Protein AF-A0A5C4NCU5-F1 (afdb_monomer_lite)

Foldseek 3Di:
DDPDDDDPPVPVVVVVVVVVVVVVLLVVLCVDPVLVVLVVVLVVLLQVQLVVCCVQVVDDSVVSSVCLCCLLVVVCPVPDDRPDPVNVVVSVVSNVPSVVSVCVSVVSSVVSVVCVVPVPDPPPPPDPPPPDPDPPPDPPDPDPPPPDDDPDDDDDDDDDDDDDDDDD

Secondary structure (DSSP, 8-state):
-------S-SHHHHHHHHHHHHHHHHHHHTTSHHHHHHHHHHHHHHHHHHHHHHHHS---HHHHHHHHHHHHTT---SSS---SHHHHHHHHHHHHHHHHHHHHHHHHHHHHHHHHHT-----------PPPPP---PPPPPP------PPPPPPPPP----------

Radius of gyration: 47.66 Å; chains: 1; bounding box: 93×80×136 Å

Sequence (168 aa):
MTGIRRGRRTRTLALWRSVLDLVHGLGSAVRDPAIRVLLSLTMTVVLLATAFYHLVEGWRLLDAAYFSVVTMATVGFGDLVPRTDLGKVFTVFLILFGIGLFVASASTFAEHVVRRATGPGRPRTRSLRPPAPTPRHRPPRPARSRAGDRPGPARPDMGVAGASTLAA

Structure (mmCIF, N/CA/C/O backbone):
data_AF-A0A5C4NCU5-F1
#
_entry.id   AF-A0A5C4NCU5-F1
#
loop_
_atom_site.group_PDB
_atom_site.id
_atom_site.type_symbol
_atom_site.label_atom_id
_atom_site.label_alt_id
_atom_site.label_comp_id
_atom_site.label_asym_id
_atom_site.label_entity_id
_atom_site.label_seq_id
_atom_site.pdbx_PDB_ins_code
_atom_site.Cartn_x
_atom_site.Cartn_y
_atom_site.Cartn_z
_atom_site.occupancy
_atom_site.B_iso_or_equiv
_atom_site.auth_seq_id
_atom_site.auth_comp_id
_atom_site.auth_asym_id
_atom_site.auth_atom_id
_atom_site.pdbx_PDB_model_num
ATOM 1 N N . MET A 1 1 ? -2.200 43.192 -49.193 1.00 39.38 1 MET A N 1
ATOM 2 C CA . MET A 1 1 ? -3.102 42.064 -48.874 1.00 39.38 1 MET A CA 1
ATOM 3 C C . MET A 1 1 ? -2.362 41.047 -48.002 1.00 39.38 1 MET A C 1
ATOM 5 O O . MET A 1 1 ? -1.505 40.326 -48.487 1.00 39.38 1 MET A O 1
ATOM 9 N N . THR A 1 2 ? -2.621 41.121 -46.690 1.00 45.50 2 THR A N 1
ATOM 10 C CA . THR A 1 2 ? -2.718 40.013 -45.711 1.00 45.50 2 THR A CA 1
ATOM 11 C C . THR A 1 2 ? -1.693 38.859 -45.723 1.00 45.50 2 THR A C 1
ATOM 13 O O . THR A 1 2 ? -1.980 37.748 -46.158 1.00 45.50 2 THR A O 1
ATOM 16 N N . GLY A 1 3 ? -0.549 39.061 -45.055 1.00 49.72 3 GLY A N 1
ATOM 17 C CA . GLY A 1 3 ? 0.281 37.972 -44.516 1.00 49.72 3 GLY A CA 1
ATOM 18 C C . GLY A 1 3 ? -0.264 37.485 -43.168 1.00 49.72 3 GLY A C 1
ATOM 19 O O . GLY A 1 3 ? 0.096 38.003 -42.112 1.00 49.72 3 GLY A O 1
ATOM 20 N N . ILE A 1 4 ? -1.183 36.521 -43.204 1.00 57.84 4 ILE A N 1
ATOM 21 C CA . ILE A 1 4 ? -1.838 35.957 -42.017 1.00 57.84 4 ILE A CA 1
ATOM 22 C C . ILE A 1 4 ? -0.865 35.040 -41.257 1.00 57.84 4 ILE A C 1
ATOM 24 O O . ILE A 1 4 ? -0.237 34.138 -41.810 1.00 57.84 4 ILE A O 1
ATOM 28 N N . ARG A 1 5 ? -0.766 35.303 -39.952 1.00 55.84 5 ARG A N 1
ATOM 29 C CA . ARG A 1 5 ? 0.058 34.647 -38.927 1.00 55.84 5 ARG A CA 1
ATOM 30 C C . ARG A 1 5 ? 0.033 33.110 -39.018 1.00 55.84 5 ARG A C 1
ATOM 32 O O . ARG A 1 5 ? -0.975 32.481 -38.698 1.00 55.84 5 ARG A O 1
ATOM 39 N N . ARG A 1 6 ? 1.174 32.485 -39.339 1.00 61.00 6 ARG A N 1
ATOM 40 C CA . ARG A 1 6 ? 1.370 31.032 -39.183 1.00 61.00 6 ARG A CA 1
ATOM 41 C C . ARG A 1 6 ? 1.502 30.657 -37.701 1.00 61.00 6 ARG A C 1
ATOM 43 O O . ARG A 1 6 ? 2.481 30.988 -37.045 1.00 61.00 6 ARG A O 1
ATOM 50 N N . GLY A 1 7 ? 0.527 29.887 -37.217 1.00 58.72 7 GLY A N 1
ATOM 51 C CA . GLY A 1 7 ? 0.812 28.673 -36.447 1.00 58.72 7 GLY A CA 1
ATOM 52 C C . GLY A 1 7 ? 1.118 28.812 -34.954 1.00 58.72 7 GLY A C 1
ATOM 53 O O . GLY A 1 7 ? 2.136 28.313 -34.496 1.00 58.72 7 GLY A O 1
ATOM 54 N N . ARG A 1 8 ? 0.194 29.370 -34.159 1.00 60.47 8 ARG A N 1
ATOM 55 C CA . ARG A 1 8 ? 0.210 29.245 -32.682 1.00 60.47 8 ARG A CA 1
ATOM 56 C C . ARG A 1 8 ? -0.593 28.022 -32.163 1.00 60.47 8 ARG A C 1
ATOM 58 O O . ARG A 1 8 ? -0.848 27.925 -30.970 1.00 60.47 8 ARG A O 1
ATOM 65 N N . ARG A 1 9 ? -1.006 27.091 -33.043 1.00 57.78 9 ARG A N 1
ATOM 66 C CA . ARG A 1 9 ? -1.966 25.991 -32.758 1.00 57.78 9 ARG A CA 1
ATOM 67 C C . ARG A 1 9 ? -1.365 24.606 -32.441 1.00 57.78 9 ARG A C 1
ATOM 69 O O . ARG A 1 9 ? -2.121 23.683 -32.175 1.00 57.78 9 ARG A O 1
ATOM 76 N N . THR A 1 10 ? -0.045 24.425 -32.440 1.00 60.53 10 THR A N 1
ATOM 77 C CA . THR A 1 10 ? 0.579 23.093 -32.256 1.00 60.53 10 THR A CA 1
ATOM 78 C C . THR A 1 10 ? 0.979 22.761 -30.815 1.00 60.53 10 THR A C 1
ATOM 80 O O . THR A 1 10 ? 1.280 21.608 -30.519 1.00 60.53 10 THR A O 1
ATOM 83 N N . ARG A 1 11 ? 0.968 23.735 -29.894 1.00 60.69 11 ARG A N 1
ATOM 84 C CA . ARG A 1 11 ? 1.463 23.535 -28.518 1.00 60.69 11 ARG A CA 1
ATOM 85 C C . ARG A 1 11 ? 0.523 22.708 -27.640 1.00 60.69 11 ARG A C 1
ATOM 87 O O . ARG A 1 11 ? 0.996 21.862 -26.894 1.00 60.69 11 ARG A O 1
ATOM 94 N N . THR A 1 12 ? -0.7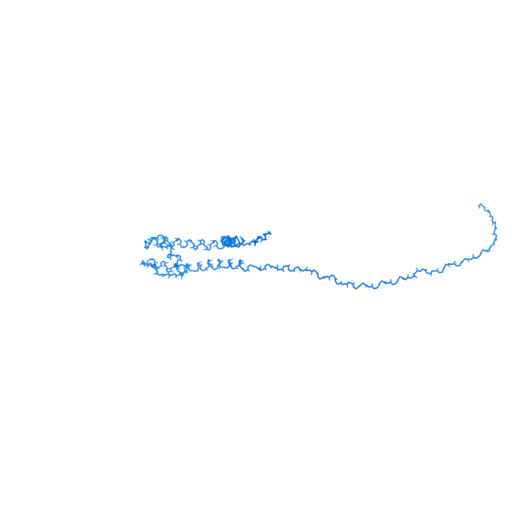88 22.895 -27.752 1.00 65.56 12 THR A N 1
ATOM 95 C CA . THR A 1 12 ? -1.774 22.151 -26.949 1.00 65.56 12 THR A CA 1
ATOM 96 C C . THR A 1 12 ? -1.851 20.676 -27.339 1.00 65.56 12 THR A C 1
ATOM 98 O O . THR A 1 12 ? -1.908 19.822 -26.463 1.00 65.56 12 THR A O 1
ATOM 101 N N . LEU A 1 13 ? -1.760 20.359 -28.634 1.00 66.19 13 LEU A N 1
ATOM 102 C CA . LEU A 1 13 ? -1.740 18.972 -29.116 1.00 66.19 13 LEU A CA 1
ATOM 103 C C . LEU A 1 13 ? -0.424 18.253 -28.787 1.00 66.19 13 LEU A C 1
ATOM 105 O O . LEU A 1 13 ? -0.437 17.057 -28.515 1.00 66.19 13 LEU A O 1
ATOM 109 N N . ALA A 1 14 ? 0.701 18.976 -28.761 1.00 69.88 14 ALA A N 1
ATOM 110 C CA . ALA A 1 14 ? 1.987 18.424 -28.338 1.00 69.88 14 ALA A CA 1
ATOM 111 C C . ALA A 1 14 ? 2.015 18.111 -26.834 1.00 69.88 14 ALA A C 1
ATOM 113 O O . ALA A 1 14 ? 2.472 17.042 -26.447 1.00 69.88 14 ALA A O 1
ATOM 114 N N . LEU A 1 15 ? 1.482 19.007 -25.996 1.00 73.88 15 LEU A N 1
ATOM 115 C CA . LEU A 1 15 ? 1.368 18.781 -24.552 1.00 73.88 15 LEU A CA 1
ATOM 116 C C . LEU A 1 15 ? 0.440 17.607 -24.236 1.00 73.88 15 LEU A C 1
ATOM 118 O O . LEU A 1 15 ? 0.791 16.746 -23.436 1.00 73.88 15 LEU A O 1
ATOM 122 N N . TRP A 1 16 ? -0.713 17.538 -24.902 1.00 76.69 16 TRP A N 1
ATOM 123 C CA . TRP A 1 16 ? -1.659 16.443 -24.705 1.00 76.69 16 TRP A CA 1
ATOM 124 C C . TRP A 1 16 ? -1.050 15.109 -25.175 1.00 76.69 16 TRP A C 1
ATOM 126 O O . TRP A 1 16 ? -1.059 14.119 -24.453 1.00 76.69 16 TRP A O 1
ATOM 136 N N . ARG A 1 17 ? -0.365 15.075 -26.319 1.00 79.69 17 ARG A N 1
ATOM 137 C CA . ARG A 1 17 ? 0.332 13.856 -26.744 1.00 79.69 17 ARG A CA 1
ATOM 138 C C . ARG A 1 17 ? 1.437 13.423 -25.769 1.00 79.69 17 ARG A C 1
ATOM 140 O O . ARG A 1 17 ? 1.511 12.243 -25.464 1.00 79.69 17 ARG A O 1
ATOM 147 N N . SER A 1 18 ? 2.215 14.349 -25.206 1.00 73.38 18 SER A N 1
ATOM 148 C CA . SER A 1 18 ? 3.205 14.017 -24.170 1.00 73.38 18 SER A CA 1
ATOM 149 C C . SER A 1 18 ? 2.568 13.439 -22.908 1.00 73.38 18 SER A C 1
ATOM 151 O O . SER A 1 18 ? 3.118 12.519 -22.316 1.00 73.38 18 SER A O 1
ATOM 153 N N . VAL A 1 19 ? 1.403 13.950 -22.501 1.00 75.81 19 VAL A N 1
ATOM 154 C CA . VAL A 1 19 ? 0.653 13.409 -21.359 1.00 75.81 19 VAL A CA 1
ATOM 155 C C . VAL A 1 19 ? 0.122 12.004 -21.674 1.00 75.81 19 VAL A C 1
ATOM 157 O O . VAL A 1 19 ? 0.265 11.115 -20.840 1.00 75.81 19 VAL A O 1
ATOM 160 N N . LEU A 1 20 ? -0.405 11.760 -22.881 1.00 76.50 20 LEU A N 1
ATOM 161 C CA . LEU A 1 20 ? -0.795 10.412 -23.326 1.00 76.50 20 LEU A CA 1
ATOM 162 C C . LEU A 1 20 ? 0.394 9.455 -23.360 1.00 76.50 20 LEU A C 1
ATOM 164 O O . LEU A 1 20 ? 0.281 8.326 -22.896 1.00 76.50 20 LEU A O 1
ATOM 168 N N . ASP A 1 21 ? 1.530 9.900 -23.887 1.00 70.88 21 ASP A N 1
ATOM 169 C CA . ASP A 1 21 ? 2.746 9.096 -23.986 1.00 70.88 21 ASP A CA 1
ATOM 170 C C . ASP A 1 21 ? 3.312 8.782 -22.587 1.00 70.88 21 ASP A C 1
ATOM 172 O O . ASP A 1 21 ? 3.808 7.680 -22.352 1.00 70.88 21 ASP A O 1
ATOM 176 N N . LEU A 1 22 ? 3.158 9.698 -21.622 1.00 69.88 22 LEU A N 1
ATOM 177 C CA . LEU A 1 22 ? 3.523 9.488 -20.219 1.00 69.88 22 LEU A CA 1
ATOM 178 C C . LEU A 1 22 ? 2.602 8.464 -19.535 1.00 69.88 22 LEU A C 1
ATOM 180 O O . LEU A 1 22 ? 3.084 7.556 -18.859 1.00 69.88 22 LEU A O 1
ATOM 184 N N . VAL A 1 23 ? 1.285 8.574 -19.740 1.00 73.44 23 VAL A N 1
ATOM 185 C CA . VAL A 1 23 ? 0.277 7.674 -19.149 1.00 73.44 23 VAL A CA 1
ATOM 186 C C . VA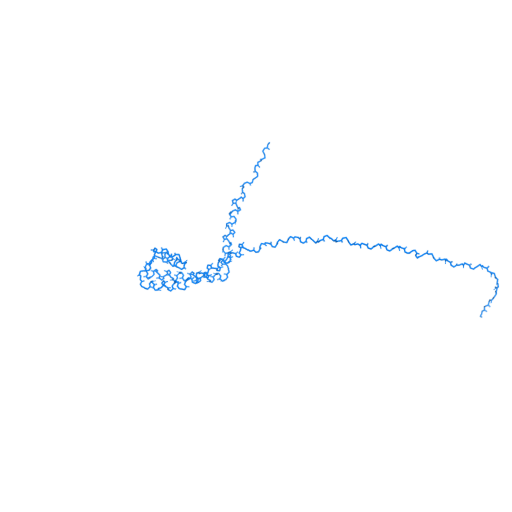L A 1 23 ? 0.355 6.271 -19.763 1.00 73.44 23 VAL A C 1
ATOM 188 O O . VAL A 1 23 ? 0.367 5.273 -19.040 1.00 73.44 23 VAL A O 1
ATOM 191 N N . HIS A 1 24 ? 0.496 6.165 -21.086 1.00 68.88 24 HIS A N 1
ATOM 192 C CA . HIS A 1 24 ? 0.731 4.885 -21.761 1.00 68.88 24 HIS A CA 1
ATOM 193 C C . HIS A 1 24 ? 2.104 4.296 -21.416 1.00 68.88 24 HIS A C 1
ATOM 195 O O . HIS A 1 24 ? 2.244 3.077 -21.270 1.00 68.88 24 HIS A O 1
ATOM 201 N N . GLY A 1 25 ? 3.105 5.156 -21.209 1.00 61.56 25 GLY A N 1
ATOM 202 C CA . GLY A 1 25 ? 4.387 4.800 -20.620 1.00 61.56 25 GLY A CA 1
ATOM 203 C C . GLY A 1 25 ? 4.183 4.125 -19.268 1.00 61.56 25 GLY A C 1
ATOM 204 O O . GLY A 1 25 ? 4.581 2.977 -19.103 1.00 61.56 25 GLY A O 1
ATOM 205 N N . LEU A 1 26 ? 3.472 4.752 -18.335 1.00 67.81 26 LEU A N 1
ATOM 206 C CA . LEU A 1 26 ? 3.180 4.179 -17.017 1.00 67.81 26 LEU A CA 1
ATOM 207 C C . LEU A 1 26 ? 2.535 2.786 -17.113 1.00 67.81 26 LEU A C 1
ATOM 209 O O . LEU A 1 26 ? 3.013 1.837 -16.493 1.00 67.81 26 LEU A O 1
ATOM 213 N N . GLY A 1 27 ? 1.538 2.626 -17.990 1.00 64.19 27 GLY A N 1
ATOM 214 C CA . GLY A 1 27 ? 0.880 1.338 -18.234 1.00 64.19 27 GLY A CA 1
ATOM 215 C C . GLY A 1 27 ? 1.818 0.254 -18.779 1.00 64.19 27 GLY A C 1
ATOM 216 O O . GLY A 1 27 ? 1.668 -0.924 -18.459 1.00 64.19 27 GLY A O 1
ATOM 217 N N . SER A 1 28 ? 2.839 0.631 -19.553 1.00 64.38 28 SER A N 1
ATOM 218 C CA . SER A 1 28 ? 3.859 -0.314 -20.015 1.00 64.38 28 SER A CA 1
ATOM 219 C C . SER A 1 28 ? 4.871 -0.703 -18.929 1.00 64.38 28 SER A C 1
ATOM 221 O O . SER A 1 28 ? 5.562 -1.699 -19.103 1.00 64.38 28 SER A O 1
ATOM 223 N N . ALA A 1 29 ? 5.016 0.047 -17.824 1.00 63.84 29 ALA A N 1
ATOM 224 C CA . ALA A 1 29 ? 5.878 -0.360 -16.695 1.00 63.84 29 ALA A CA 1
ATOM 225 C C . ALA A 1 29 ? 5.243 -1.524 -15.924 1.00 63.84 29 ALA A C 1
ATOM 227 O O . ALA A 1 29 ? 5.906 -2.495 -15.583 1.00 63.84 29 ALA A O 1
ATOM 228 N N . VAL A 1 30 ? 3.917 -1.492 -15.787 1.00 69.88 30 VAL A N 1
ATOM 229 C CA . VAL A 1 30 ? 3.118 -2.566 -15.179 1.00 69.88 30 VAL A CA 1
ATOM 230 C C . VAL A 1 30 ? 3.011 -3.796 -16.098 1.00 69.88 30 VAL A C 1
ATOM 232 O O . VAL A 1 30 ? 2.265 -4.723 -15.809 1.00 69.88 30 VAL A O 1
ATOM 235 N N . ARG A 1 31 ? 3.715 -3.846 -17.240 1.00 74.88 31 ARG A N 1
ATOM 236 C CA . ARG A 1 31 ? 3.798 -5.053 -18.085 1.00 74.88 31 ARG A CA 1
ATOM 237 C C . ARG A 1 31 ? 4.944 -5.982 -17.708 1.00 74.88 31 ARG A C 1
ATOM 239 O O . ARG A 1 31 ? 4.885 -7.143 -18.102 1.00 74.88 31 ARG A O 1
ATOM 246 N N . ASP A 1 32 ? 5.930 -5.504 -16.953 1.00 82.69 32 ASP A N 1
ATOM 247 C CA . ASP A 1 32 ? 7.027 -6.354 -16.504 1.00 82.69 32 ASP A CA 1
ATOM 248 C C . ASP A 1 32 ? 6.503 -7.401 -15.500 1.00 82.69 32 ASP A C 1
ATOM 250 O O . ASP A 1 32 ? 5.809 -7.024 -14.546 1.00 82.69 32 ASP A O 1
ATOM 254 N N . PRO A 1 33 ? 6.774 -8.706 -15.701 1.00 85.50 33 PRO A N 1
ATOM 255 C CA . PRO A 1 33 ? 6.316 -9.751 -14.790 1.00 85.50 33 PRO A CA 1
ATOM 256 C C . PRO A 1 33 ? 6.785 -9.525 -13.347 1.00 85.50 33 PRO A C 1
ATOM 258 O O . PRO A 1 33 ? 6.017 -9.803 -12.429 1.00 85.50 33 PRO A O 1
ATOM 261 N N . ALA A 1 34 ? 7.978 -8.960 -13.123 1.00 85.12 34 ALA A N 1
ATOM 262 C CA . ALA A 1 34 ? 8.482 -8.698 -11.775 1.00 85.12 34 ALA A CA 1
ATOM 263 C C . ALA A 1 34 ? 7.667 -7.606 -11.062 1.00 85.12 34 ALA A C 1
ATOM 265 O O . ALA A 1 34 ? 7.224 -7.799 -9.928 1.00 85.12 34 ALA A O 1
ATOM 266 N N . ILE A 1 35 ? 7.392 -6.489 -11.751 1.00 86.38 35 ILE A N 1
ATOM 267 C CA . ILE A 1 35 ? 6.545 -5.409 -11.217 1.00 86.38 35 ILE A CA 1
ATOM 268 C C . ILE A 1 35 ? 5.129 -5.916 -10.970 1.00 86.38 35 ILE A C 1
ATOM 270 O O . ILE A 1 35 ? 4.538 -5.599 -9.941 1.00 86.38 35 ILE A O 1
ATOM 274 N N . ARG A 1 36 ? 4.574 -6.707 -11.896 1.00 87.25 36 ARG A N 1
ATOM 275 C CA . ARG A 1 36 ? 3.228 -7.274 -11.743 1.00 87.25 36 ARG A CA 1
ATOM 276 C C . ARG A 1 36 ? 3.113 -8.120 -10.490 1.00 87.25 36 ARG A C 1
ATOM 278 O O . ARG A 1 36 ? 2.153 -7.942 -9.748 1.00 87.25 36 ARG A O 1
ATOM 285 N N . VAL A 1 37 ? 4.078 -9.006 -10.249 1.00 91.00 37 VAL A N 1
ATOM 286 C CA . VAL A 1 37 ? 4.070 -9.884 -9.076 1.00 91.00 37 VAL A CA 1
ATOM 287 C C . VAL A 1 37 ? 4.161 -9.057 -7.796 1.00 91.00 37 VAL A C 1
ATOM 289 O O . VAL A 1 37 ? 3.278 -9.179 -6.950 1.00 91.00 37 VAL A O 1
ATOM 292 N N . LEU A 1 38 ? 5.137 -8.152 -7.688 1.00 91.19 38 LEU A N 1
ATOM 293 C CA . LEU A 1 38 ? 5.314 -7.280 -6.519 1.00 91.19 38 LEU A CA 1
ATOM 294 C C . LEU A 1 38 ? 4.077 -6.414 -6.233 1.00 91.19 38 LEU A C 1
ATOM 296 O O . LEU A 1 38 ? 3.595 -6.352 -5.098 1.00 91.19 38 LEU A O 1
ATOM 300 N N . LEU A 1 39 ? 3.505 -5.805 -7.274 1.00 90.12 39 LEU A N 1
ATOM 301 C CA . LEU A 1 39 ? 2.304 -4.985 -7.154 1.00 90.12 39 LEU A CA 1
ATOM 302 C C . LEU A 1 39 ? 1.084 -5.828 -6.766 1.00 90.12 39 LEU A C 1
ATOM 304 O O . LEU A 1 39 ? 0.332 -5.431 -5.882 1.00 90.12 39 LEU A O 1
ATOM 308 N N . SER A 1 40 ? 0.897 -7.001 -7.380 1.00 92.44 40 SER A N 1
ATOM 309 C CA . SER A 1 40 ? -0.207 -7.910 -7.044 1.00 92.44 40 SER A CA 1
ATOM 310 C C . SER A 1 40 ? -0.111 -8.429 -5.609 1.00 92.44 40 SER A C 1
ATOM 312 O O . SER A 1 40 ? -1.124 -8.501 -4.913 1.00 92.44 40 SER A O 1
ATOM 314 N N . LEU A 1 41 ? 1.105 -8.712 -5.136 1.00 94.00 41 LEU A N 1
ATOM 315 C CA . LEU A 1 41 ? 1.365 -9.147 -3.772 1.00 94.00 41 LEU A CA 1
ATOM 316 C C . LEU A 1 41 ? 1.047 -8.018 -2.787 1.00 94.00 41 LEU A C 1
ATOM 318 O O . LEU A 1 41 ? 0.299 -8.231 -1.838 1.00 94.00 41 LEU A O 1
ATOM 322 N N . THR A 1 42 ? 1.513 -6.798 -3.066 1.00 93.81 42 THR A N 1
ATOM 323 C CA . THR A 1 42 ? 1.199 -5.608 -2.256 1.00 93.81 42 THR A CA 1
ATOM 324 C C . THR A 1 42 ? -0.307 -5.360 -2.188 1.00 93.81 42 THR A C 1
ATOM 326 O O . THR A 1 42 ? -0.854 -5.193 -1.101 1.00 93.81 42 THR A O 1
ATOM 329 N N . MET A 1 43 ? -1.004 -5.406 -3.329 1.00 94.12 43 MET A N 1
ATOM 330 C CA . MET A 1 43 ? -2.460 -5.231 -3.377 1.00 94.12 43 MET A CA 1
ATOM 331 C C . MET A 1 43 ? -3.193 -6.319 -2.593 1.00 94.12 43 MET A C 1
ATOM 333 O O . MET A 1 43 ? -4.151 -6.020 -1.888 1.00 94.12 43 MET A O 1
ATOM 337 N N . THR A 1 44 ? -2.721 -7.564 -2.650 1.00 95.69 44 THR A N 1
ATOM 338 C CA . THR A 1 44 ? -3.299 -8.669 -1.873 1.00 95.69 44 THR A CA 1
ATOM 339 C C . THR A 1 44 ? -3.149 -8.431 -0.371 1.00 95.69 44 THR A C 1
ATOM 341 O O . THR A 1 44 ? -4.120 -8.593 0.366 1.00 95.69 44 THR A O 1
ATOM 344 N N . VAL A 1 45 ? -1.974 -7.988 0.092 1.00 95.62 45 VAL A N 1
ATOM 345 C CA . VAL A 1 45 ? -1.759 -7.670 1.515 1.00 95.62 45 VAL A CA 1
ATOM 346 C C . VAL A 1 45 ? -2.632 -6.492 1.951 1.00 95.62 45 VAL A C 1
ATOM 348 O O . VAL A 1 45 ? -3.243 -6.557 3.014 1.00 95.62 45 VAL A O 1
ATOM 351 N N . VAL A 1 46 ? -2.755 -5.444 1.129 1.00 95.94 46 VAL A N 1
ATOM 352 C CA . VAL A 1 46 ? -3.640 -4.303 1.419 1.00 95.94 46 VAL A CA 1
ATOM 353 C C . VAL A 1 46 ? -5.099 -4.744 1.513 1.00 95.94 46 VAL A C 1
ATOM 355 O O . VAL A 1 46 ? -5.789 -4.343 2.446 1.00 95.94 46 VAL A O 1
ATOM 358 N N . LEU A 1 47 ? -5.580 -5.583 0.593 1.00 97.06 47 LEU A N 1
ATOM 359 C CA . LEU A 1 47 ? -6.954 -6.094 0.620 1.00 97.06 47 LEU A CA 1
ATOM 360 C C . LEU A 1 47 ? -7.212 -6.974 1.849 1.00 97.06 47 LEU A C 1
ATOM 362 O O . LEU A 1 47 ? -8.252 -6.832 2.490 1.00 97.06 47 LEU A O 1
ATOM 366 N N . LEU A 1 48 ? -6.256 -7.834 2.211 1.00 97.25 48 LEU A N 1
ATOM 367 C CA . LEU A 1 48 ? -6.329 -8.656 3.418 1.00 97.25 48 LEU A CA 1
ATOM 368 C C . LEU A 1 48 ? -6.389 -7.783 4.679 1.00 97.25 48 LEU A C 1
ATOM 370 O O . LEU A 1 48 ? -7.258 -7.983 5.524 1.00 97.25 48 LEU A O 1
ATOM 374 N N . ALA A 1 49 ? -5.500 -6.793 4.785 1.00 96.38 49 ALA A N 1
ATOM 375 C CA . ALA A 1 49 ? -5.479 -5.848 5.897 1.00 96.38 49 ALA A CA 1
ATOM 376 C C . ALA A 1 49 ? -6.783 -5.043 5.973 1.00 96.38 49 ALA A C 1
ATOM 378 O O . ALA A 1 49 ? -7.374 -4.922 7.042 1.00 96.38 49 ALA A O 1
ATOM 379 N N . THR A 1 50 ? -7.292 -4.581 4.830 1.00 97.62 50 THR A N 1
ATOM 380 C CA . THR A 1 50 ? -8.572 -3.868 4.728 1.00 97.62 50 THR A CA 1
ATOM 381 C C . THR A 1 50 ? -9.721 -4.715 5.264 1.00 97.62 50 THR A C 1
ATOM 383 O O . THR A 1 50 ? -10.503 -4.244 6.087 1.00 97.62 50 THR A O 1
ATOM 386 N N . ALA A 1 51 ? -9.823 -5.970 4.818 1.00 97.75 51 ALA A N 1
ATOM 387 C CA . ALA A 1 51 ? -10.855 -6.889 5.283 1.00 97.75 51 ALA A CA 1
ATOM 388 C C . ALA A 1 51 ? -10.727 -7.145 6.790 1.00 97.75 51 ALA A C 1
ATOM 390 O O . ALA A 1 51 ? -11.720 -7.107 7.511 1.00 97.75 51 ALA A O 1
ATOM 391 N N . PHE A 1 52 ? -9.503 -7.334 7.278 1.00 97.69 52 PHE A N 1
ATOM 392 C CA . PHE A 1 52 ? -9.233 -7.524 8.695 1.00 97.69 52 PHE A CA 1
ATOM 393 C C . PHE A 1 52 ? -9.669 -6.312 9.538 1.00 97.69 52 PHE A C 1
ATOM 395 O O . PHE A 1 52 ? -10.427 -6.485 10.488 1.00 97.69 52 PHE A O 1
ATOM 402 N N . TYR A 1 53 ? -9.269 -5.086 9.184 1.00 97.44 53 TYR A N 1
ATOM 403 C CA . TYR A 1 53 ? -9.661 -3.889 9.941 1.00 97.44 53 TYR A CA 1
ATOM 404 C C . TYR A 1 53 ? -11.162 -3.608 9.846 1.00 97.44 53 TYR A C 1
ATOM 406 O O . TYR A 1 53 ? -11.760 -3.171 10.826 1.00 97.44 53 TYR A O 1
ATOM 414 N N . HIS A 1 54 ? -11.797 -3.907 8.710 1.00 97.44 54 HIS A N 1
ATOM 415 C CA . HIS A 1 54 ? -13.251 -3.817 8.588 1.00 97.44 54 HIS A CA 1
ATOM 416 C C . HIS A 1 54 ? -13.964 -4.739 9.589 1.00 97.44 54 HIS A C 1
ATOM 418 O O . HIS A 1 54 ? -14.917 -4.318 10.240 1.00 97.44 54 HIS A O 1
ATOM 424 N N . LEU A 1 55 ? -13.483 -5.976 9.742 1.00 97.00 55 LEU A N 1
ATOM 425 C CA . LEU A 1 55 ? -14.088 -6.974 10.627 1.00 97.00 55 LEU A CA 1
ATOM 426 C C . LEU A 1 55 ? -13.750 -6.753 12.109 1.00 97.00 55 LEU A C 1
ATOM 428 O O . LEU A 1 55 ? -14.605 -6.967 12.962 1.00 97.00 55 LEU A O 1
ATOM 432 N N . VAL A 1 56 ? -12.516 -6.349 12.420 1.00 96.94 56 VAL A N 1
ATOM 433 C CA . VAL A 1 56 ? -12.007 -6.262 13.800 1.00 96.94 56 VAL A CA 1
ATOM 434 C C . VAL A 1 56 ? -12.245 -4.887 14.423 1.00 96.94 56 VAL A C 1
ATOM 436 O O . VAL A 1 56 ? -12.636 -4.806 15.583 1.00 96.94 56 VAL A O 1
ATOM 439 N N . GLU A 1 57 ? -12.032 -3.806 13.672 1.00 95.31 57 GLU A N 1
ATOM 440 C CA . GLU A 1 57 ? -12.216 -2.432 14.166 1.00 95.31 57 GLU A CA 1
ATOM 441 C C . GLU A 1 57 ? -13.593 -1.854 13.795 1.00 95.31 57 GLU A C 1
ATOM 443 O O . GLU A 1 57 ? -13.952 -0.765 14.242 1.00 95.31 57 GLU A O 1
ATOM 448 N N . GLY A 1 58 ? -14.378 -2.556 12.968 1.00 95.38 58 GLY A N 1
ATOM 449 C CA . GLY A 1 58 ? -15.703 -2.101 12.529 1.00 95.38 58 GLY A CA 1
ATOM 450 C C . GLY A 1 58 ? -15.664 -0.880 11.605 1.00 95.38 58 GLY A C 1
ATOM 451 O O . GLY A 1 58 ? -16.683 -0.220 11.397 1.00 95.38 58 GLY A O 1
ATOM 452 N N . TRP A 1 59 ? -14.494 -0.543 11.059 1.00 96.94 59 TRP A N 1
ATOM 453 C CA . TRP A 1 59 ? -14.329 0.603 10.168 1.00 96.94 59 TRP A CA 1
ATOM 454 C C . TRP A 1 59 ? -15.016 0.371 8.831 1.00 96.94 59 TRP A C 1
ATOM 456 O O . TRP A 1 59 ? -15.142 -0.762 8.370 1.00 96.94 59 TRP A O 1
ATOM 466 N N . ARG A 1 60 ? -15.429 1.443 8.150 1.00 97.44 60 ARG A N 1
ATOM 467 C CA . ARG A 1 60 ? -15.932 1.318 6.776 1.00 97.44 60 ARG A CA 1
ATOM 468 C C . ARG A 1 60 ? -14.812 0.773 5.888 1.00 97.44 60 ARG A C 1
ATOM 470 O O . ARG A 1 60 ? -13.647 1.094 6.097 1.00 97.44 60 ARG A O 1
ATOM 477 N N . LEU A 1 61 ? -15.166 0.012 4.851 1.00 96.19 61 LEU A N 1
ATOM 478 C CA . LEU A 1 61 ? -14.205 -0.543 3.883 1.00 96.19 61 LEU A CA 1
ATOM 479 C C . LEU A 1 61 ? -13.215 0.503 3.350 1.00 96.19 61 LEU A C 1
ATOM 481 O O . LEU A 1 61 ? -12.032 0.211 3.213 1.00 96.19 61 LEU A O 1
ATOM 485 N N . LEU A 1 62 ? -13.689 1.724 3.081 1.00 96.94 62 LEU A N 1
ATOM 486 C CA . LEU A 1 62 ? -12.841 2.812 2.598 1.00 96.94 62 LEU A CA 1
ATOM 487 C C . LEU A 1 62 ? -11.844 3.291 3.662 1.00 96.94 62 LEU A C 1
ATOM 489 O O . LEU A 1 62 ? -10.675 3.472 3.342 1.00 96.94 62 LEU A O 1
ATOM 493 N N . ASP A 1 63 ? -12.288 3.442 4.909 1.00 97.06 63 ASP A N 1
ATOM 494 C CA . ASP A 1 63 ? -11.454 3.888 6.032 1.00 97.06 63 ASP A CA 1
ATOM 495 C C . ASP A 1 63 ? -10.397 2.823 6.372 1.00 97.06 63 ASP A C 1
ATOM 497 O O . ASP A 1 63 ? -9.223 3.131 6.567 1.00 97.06 63 ASP A O 1
ATOM 501 N N . ALA A 1 64 ? -10.790 1.546 6.340 1.00 97.31 64 ALA A N 1
ATOM 502 C CA . ALA A 1 64 ? -9.895 0.404 6.506 1.00 97.31 64 ALA A CA 1
ATOM 503 C C . ALA A 1 64 ? -8.857 0.297 5.376 1.00 97.31 64 ALA A C 1
ATOM 505 O O . ALA A 1 64 ? -7.680 0.034 5.641 1.00 97.31 64 ALA A O 1
ATOM 506 N N . ALA A 1 65 ? -9.265 0.528 4.125 1.00 97.12 65 ALA A N 1
ATOM 507 C CA . ALA A 1 65 ? -8.357 0.536 2.980 1.00 97.12 65 ALA A CA 1
ATOM 508 C C . ALA A 1 65 ? -7.380 1.706 3.054 1.00 97.12 65 ALA A C 1
ATOM 510 O O . ALA A 1 65 ? -6.177 1.526 2.868 1.00 97.12 65 ALA A O 1
ATOM 511 N N . TYR A 1 66 ? -7.893 2.889 3.382 1.00 97.19 66 TYR A N 1
ATOM 512 C CA . TYR A 1 66 ? -7.098 4.083 3.601 1.00 97.19 66 TYR A CA 1
ATOM 513 C C . TYR A 1 66 ? -6.044 3.850 4.688 1.00 97.19 66 TYR A C 1
ATOM 515 O O . TYR A 1 66 ? -4.855 4.021 4.416 1.00 97.19 66 TYR A O 1
ATOM 523 N N . PHE A 1 67 ? -6.440 3.356 5.867 1.00 97.25 67 PHE A N 1
ATOM 524 C CA . PHE A 1 67 ? -5.500 3.060 6.947 1.00 97.25 67 PHE A CA 1
ATOM 525 C C . PHE A 1 67 ? -4.454 2.016 6.539 1.00 97.25 67 PHE A C 1
ATOM 527 O O . PHE A 1 67 ? -3.267 2.197 6.816 1.00 97.25 67 PHE A O 1
ATOM 534 N N . SER A 1 68 ? -4.865 0.953 5.840 1.00 96.44 68 SER A N 1
ATOM 535 C CA . SER A 1 68 ? -3.959 -0.108 5.381 1.00 96.44 68 SER A CA 1
ATOM 536 C C . SER A 1 68 ? -2.890 0.430 4.426 1.00 96.44 68 SER A C 1
ATOM 538 O O . SER A 1 68 ? -1.705 0.143 4.596 1.00 96.44 68 SER A O 1
ATOM 540 N N . VAL A 1 69 ? -3.292 1.247 3.446 1.00 95.62 69 VAL A N 1
ATOM 541 C CA . VAL A 1 69 ? -2.376 1.852 2.467 1.00 95.62 69 VAL A CA 1
ATOM 542 C C . VAL A 1 69 ? -1.457 2.875 3.131 1.00 95.62 69 VAL A C 1
ATOM 544 O O . VAL A 1 69 ? -0.250 2.818 2.927 1.00 95.62 69 VAL A O 1
ATOM 547 N N . VAL A 1 70 ? -2.000 3.788 3.939 1.00 95.75 70 VAL A N 1
ATOM 548 C CA . VAL A 1 70 ? -1.240 4.855 4.615 1.00 95.75 70 VAL A CA 1
ATOM 549 C C . VAL A 1 70 ? -0.215 4.280 5.590 1.00 95.75 70 VAL A C 1
ATOM 551 O O . VAL A 1 70 ? 0.918 4.762 5.643 1.00 95.75 70 VAL A O 1
ATOM 554 N N . THR A 1 71 ? -0.588 3.234 6.329 1.00 95.81 71 THR A N 1
ATOM 555 C CA . THR A 1 71 ? 0.308 2.535 7.258 1.00 95.81 71 THR A CA 1
ATOM 556 C C . THR A 1 71 ? 1.421 1.811 6.510 1.00 95.81 71 THR A C 1
ATOM 558 O O . THR A 1 71 ? 2.594 1.978 6.837 1.00 95.81 71 THR A O 1
ATOM 561 N N . MET A 1 72 ? 1.082 1.051 5.466 1.00 94.31 72 MET A N 1
ATOM 562 C CA . MET A 1 72 ? 2.070 0.307 4.682 1.00 94.31 72 MET A CA 1
ATOM 563 C C . MET A 1 72 ? 3.015 1.229 3.898 1.00 94.31 72 MET A C 1
ATOM 565 O O . MET A 1 72 ? 4.208 0.950 3.800 1.00 94.31 72 MET A O 1
ATOM 569 N N . ALA A 1 73 ? 2.501 2.353 3.394 1.00 92.88 73 ALA A N 1
ATOM 570 C CA . ALA A 1 73 ? 3.287 3.388 2.732 1.00 92.88 73 ALA A CA 1
ATOM 571 C C . ALA A 1 73 ? 4.118 4.240 3.704 1.00 92.88 73 ALA A C 1
ATOM 573 O O . ALA A 1 73 ? 4.812 5.156 3.266 1.00 92.88 73 ALA A O 1
ATOM 574 N N . THR A 1 74 ? 4.058 3.961 5.011 1.00 93.50 74 THR A N 1
ATOM 575 C CA . THR A 1 74 ? 4.754 4.696 6.082 1.00 93.50 74 THR A CA 1
ATOM 576 C C . THR A 1 74 ? 4.380 6.177 6.185 1.00 93.50 74 THR A C 1
ATOM 578 O O . THR A 1 74 ? 5.110 6.961 6.780 1.00 93.50 74 THR A O 1
ATOM 581 N N . VAL A 1 75 ? 3.230 6.568 5.626 1.00 95.00 75 VAL A N 1
ATOM 582 C CA . VAL A 1 75 ? 2.731 7.948 5.696 1.00 95.00 75 VAL A CA 1
ATOM 583 C C . VAL A 1 75 ? 2.193 8.244 7.097 1.00 95.00 75 VAL A C 1
ATOM 585 O O . VAL A 1 75 ? 2.537 9.268 7.674 1.00 95.00 75 VAL A O 1
ATOM 588 N N . GLY A 1 76 ? 1.382 7.333 7.649 1.00 92.00 76 GLY A N 1
ATOM 589 C CA . GLY A 1 76 ? 0.983 7.333 9.061 1.00 92.00 76 GLY A CA 1
ATOM 590 C C . GLY A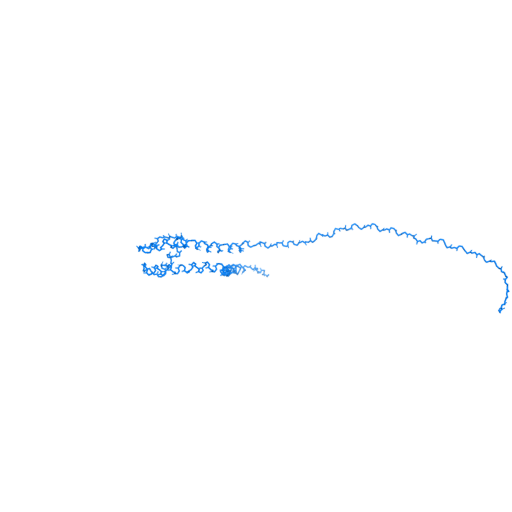 1 76 ? 0.383 8.643 9.586 1.00 92.00 76 GLY A C 1
ATOM 591 O O . GLY A 1 76 ? 0.879 9.173 10.574 1.00 92.00 76 GLY A O 1
ATOM 592 N N . PHE A 1 77 ? -0.691 9.155 8.971 1.00 93.44 77 PHE A N 1
ATOM 593 C CA . PHE A 1 77 ? -1.317 10.425 9.382 1.00 93.44 77 PHE A CA 1
ATOM 594 C C . PHE A 1 77 ? -1.821 10.449 10.838 1.00 93.44 77 PHE A C 1
ATOM 596 O O . PHE A 1 77 ? -1.921 11.523 11.428 1.00 93.44 77 PHE A O 1
ATOM 603 N N . GLY A 1 78 ? -2.120 9.285 11.424 1.00 92.19 78 GLY A N 1
ATOM 604 C CA . GLY A 1 78 ? -2.538 9.154 12.826 1.00 92.19 78 GLY A CA 1
ATOM 605 C C . GLY A 1 78 ? -3.988 9.568 13.104 1.00 92.19 78 GLY A C 1
ATOM 606 O O . GLY A 1 78 ? -4.393 9.647 14.260 1.00 92.19 78 GLY A O 1
ATOM 607 N N . ASP A 1 79 ? -4.769 9.817 12.058 1.00 94.69 79 ASP A N 1
ATOM 608 C CA . ASP A 1 79 ? -6.200 10.121 12.096 1.00 94.69 79 ASP A CA 1
ATOM 609 C C . ASP A 1 79 ? -7.059 8.883 12.396 1.00 94.69 79 ASP A C 1
ATOM 611 O O . ASP A 1 79 ? -8.037 8.964 13.140 1.00 94.69 79 ASP A O 1
ATOM 615 N N . LEU A 1 80 ? -6.656 7.722 11.877 1.00 95.19 80 LEU A N 1
ATOM 616 C CA . LEU A 1 80 ? -7.198 6.414 12.242 1.00 95.19 80 LEU A CA 1
ATOM 617 C C . LEU A 1 80 ? -6.140 5.602 12.987 1.00 95.19 80 LEU A C 1
ATOM 619 O O . LEU A 1 80 ? -4.989 5.528 12.563 1.00 95.19 80 LEU A O 1
ATOM 623 N N . VAL A 1 81 ? -6.533 4.984 14.103 1.00 95.12 81 VAL A N 1
ATOM 624 C CA . VAL A 1 81 ? -5.651 4.156 14.938 1.00 95.12 81 VAL A CA 1
ATOM 625 C C . VAL A 1 81 ? -6.456 2.982 15.499 1.00 95.12 81 VAL A C 1
ATOM 627 O O . VAL A 1 81 ? -7.528 3.228 16.066 1.00 95.12 81 VAL A O 1
ATOM 630 N N . PRO A 1 82 ? -5.970 1.729 15.382 1.00 95.50 82 PRO A N 1
ATOM 631 C CA . PRO A 1 82 ? -6.666 0.561 15.912 1.00 95.50 82 PRO A CA 1
ATOM 632 C C . PRO A 1 82 ? -6.855 0.684 17.425 1.00 95.50 82 PRO A C 1
ATOM 634 O O . PRO A 1 82 ? -5.918 0.989 18.173 1.00 95.50 82 PRO A O 1
ATOM 637 N N . ARG A 1 83 ? -8.085 0.460 17.884 1.00 95.62 83 ARG A N 1
ATOM 638 C CA . ARG A 1 83 ? -8.444 0.527 19.304 1.00 95.62 83 ARG A CA 1
ATOM 639 C C . ARG A 1 83 ? -8.380 -0.845 19.953 1.00 95.62 83 ARG A C 1
ATOM 641 O O . ARG A 1 83 ? -8.043 -0.926 21.136 1.00 95.62 83 ARG A O 1
ATOM 648 N N . THR A 1 84 ? -8.636 -1.902 19.188 1.00 96.69 84 THR A N 1
ATOM 649 C CA . THR A 1 84 ? -8.585 -3.277 19.682 1.00 96.69 84 THR A CA 1
ATOM 650 C C . THR A 1 84 ? -7.143 -3.752 19.844 1.00 96.69 84 THR A C 1
ATOM 652 O O . THR A 1 84 ? -6.245 -3.371 19.090 1.00 96.69 84 THR A O 1
ATOM 655 N N . ASP A 1 85 ? -6.896 -4.619 20.825 1.00 97.25 85 ASP A N 1
ATOM 656 C CA . ASP A 1 85 ? -5.558 -5.185 21.027 1.00 97.25 85 ASP A CA 1
ATOM 657 C C . ASP A 1 85 ? -5.141 -6.083 19.857 1.00 97.25 85 ASP A C 1
ATOM 659 O O . ASP A 1 85 ? -3.989 -6.056 19.424 1.00 97.25 85 ASP A O 1
ATOM 663 N N . LEU A 1 86 ? -6.105 -6.794 19.268 1.00 96.69 86 LEU A N 1
ATOM 664 C CA . LEU A 1 86 ? -5.908 -7.611 18.073 1.00 96.69 86 LEU A CA 1
ATOM 665 C C . LEU A 1 86 ? -5.515 -6.735 16.867 1.00 96.69 86 LEU A C 1
ATOM 667 O O . LEU A 1 86 ? -4.557 -7.048 16.160 1.00 96.69 86 LEU A O 1
ATOM 671 N N . GLY A 1 87 ? -6.181 -5.592 16.682 1.00 96.62 87 GLY A N 1
ATOM 672 C CA . GLY A 1 87 ? -5.855 -4.604 15.655 1.00 96.62 87 GLY A CA 1
ATOM 673 C C . GLY A 1 87 ? -4.457 -4.012 15.815 1.00 96.62 87 GLY A C 1
ATOM 674 O O . GLY A 1 87 ? -3.722 -3.895 14.832 1.00 96.62 87 GLY A O 1
ATOM 675 N N . LYS A 1 88 ? -4.035 -3.701 17.047 1.00 96.62 88 LYS A N 1
ATOM 676 C CA . LYS A 1 88 ? -2.669 -3.224 17.333 1.00 96.62 88 LYS A CA 1
ATOM 677 C C . LYS A 1 88 ? -1.622 -4.277 16.978 1.00 96.62 88 LYS A C 1
ATOM 679 O O . LYS A 1 88 ? -0.682 -3.970 16.250 1.00 96.62 88 LYS A O 1
ATOM 684 N N . VAL A 1 89 ? -1.800 -5.518 17.437 1.00 97.38 89 VAL A N 1
ATOM 685 C CA . VAL A 1 89 ? -0.873 -6.628 17.153 1.00 97.38 89 VAL A CA 1
ATOM 686 C C . VAL A 1 89 ? -0.772 -6.885 15.650 1.00 97.38 89 VAL A C 1
ATOM 688 O O . VAL A 1 89 ? 0.328 -6.978 15.109 1.00 97.38 89 VAL A O 1
ATOM 691 N N . PHE A 1 90 ? -1.905 -6.923 14.950 1.00 96.81 90 PHE A N 1
ATOM 692 C CA . PHE A 1 90 ? -1.916 -7.065 13.498 1.00 96.81 90 PHE A CA 1
ATOM 693 C C . PHE A 1 90 ? -1.183 -5.916 12.798 1.00 96.81 90 PHE A C 1
ATOM 695 O O . PHE A 1 90 ? -0.410 -6.152 11.875 1.00 96.81 90 PHE A O 1
ATOM 702 N N . THR A 1 91 ? -1.356 -4.682 13.274 1.00 96.31 91 THR A N 1
ATOM 703 C CA . THR A 1 91 ? -0.662 -3.506 12.727 1.00 96.31 91 THR A CA 1
ATOM 704 C C . THR A 1 91 ? 0.855 -3.620 12.870 1.00 96.31 91 THR A C 1
ATOM 706 O O . THR A 1 91 ? 1.579 -3.271 11.941 1.00 96.31 91 THR A O 1
ATOM 709 N N . VAL A 1 92 ? 1.355 -4.171 13.981 1.00 96.31 92 VAL A N 1
ATOM 710 C CA . VAL A 1 92 ? 2.793 -4.443 14.149 1.00 96.31 92 VAL A CA 1
ATOM 711 C C . VAL A 1 92 ? 3.293 -5.407 13.071 1.00 96.31 92 VAL A C 1
ATOM 713 O O . VAL A 1 92 ? 4.299 -5.131 12.419 1.00 96.31 92 VAL A O 1
ATOM 716 N N . PHE A 1 93 ? 2.572 -6.503 12.820 1.00 95.62 93 PHE A N 1
ATOM 717 C CA . PHE A 1 93 ? 2.929 -7.441 11.752 1.00 95.62 93 PHE A CA 1
ATOM 718 C C . PHE A 1 93 ? 2.836 -6.808 10.359 1.00 95.62 93 PHE A C 1
ATOM 720 O O . PHE A 1 93 ? 3.734 -6.997 9.536 1.00 95.62 93 PHE A O 1
ATOM 727 N N . LEU A 1 94 ? 1.791 -6.018 10.104 1.00 95.06 94 LEU A N 1
ATOM 728 C CA . LEU A 1 94 ? 1.613 -5.288 8.851 1.00 95.06 94 LEU A CA 1
ATOM 729 C C . LEU A 1 94 ? 2.798 -4.359 8.575 1.00 95.06 94 LEU A C 1
ATOM 731 O O . LEU A 1 94 ? 3.275 -4.306 7.449 1.00 95.06 94 LEU A O 1
ATOM 735 N N . ILE A 1 95 ? 3.294 -3.654 9.588 1.00 94.81 95 ILE A N 1
ATOM 736 C CA . ILE A 1 95 ? 4.452 -2.762 9.468 1.00 94.81 95 ILE A CA 1
ATOM 737 C C . ILE A 1 95 ? 5.730 -3.573 9.211 1.00 94.81 95 ILE A C 1
ATOM 739 O O . ILE A 1 95 ? 6.459 -3.272 8.267 1.00 94.81 95 ILE A O 1
ATOM 743 N N . LEU A 1 96 ? 5.985 -4.630 9.992 1.00 94.38 96 LEU A N 1
ATOM 744 C CA . LEU A 1 96 ? 7.201 -5.446 9.868 1.00 94.38 96 LEU A CA 1
ATOM 745 C C . LEU A 1 96 ? 7.349 -6.095 8.483 1.00 94.38 96 LEU A C 1
ATOM 747 O O . LEU A 1 96 ? 8.432 -6.066 7.903 1.00 94.38 96 LEU A O 1
ATOM 751 N N . PHE A 1 97 ? 6.270 -6.663 7.941 1.00 92.06 97 PHE A N 1
ATOM 752 C CA . PHE A 1 97 ? 6.311 -7.369 6.655 1.00 92.06 97 PHE A CA 1
ATOM 753 C C . PHE A 1 97 ? 5.901 -6.485 5.472 1.00 92.06 97 PHE A C 1
ATOM 755 O O . PHE A 1 97 ? 6.477 -6.577 4.385 1.00 92.06 97 PHE A O 1
ATOM 762 N N . GLY A 1 98 ? 4.915 -5.613 5.670 1.00 90.00 98 GLY A N 1
ATOM 763 C CA . GLY A 1 98 ? 4.337 -4.785 4.616 1.00 90.00 98 GLY A CA 1
ATOM 764 C C . GLY A 1 98 ? 5.281 -3.698 4.119 1.00 90.00 98 GLY A C 1
ATOM 765 O O . GLY A 1 98 ? 5.318 -3.457 2.916 1.00 90.00 98 GLY A O 1
ATOM 766 N N . ILE A 1 99 ? 6.097 -3.093 4.992 1.00 92.75 99 ILE A N 1
ATOM 767 C CA . ILE A 1 99 ? 7.047 -2.051 4.570 1.00 92.75 99 ILE A CA 1
ATOM 768 C C . ILE A 1 99 ? 8.083 -2.619 3.601 1.00 92.75 99 ILE A C 1
ATOM 770 O O . ILE A 1 99 ? 8.327 -2.020 2.557 1.00 92.75 99 ILE A O 1
ATOM 774 N N . GLY A 1 100 ? 8.667 -3.785 3.896 1.00 91.94 100 GLY A N 1
ATOM 775 C CA . GLY A 1 100 ? 9.664 -4.400 3.013 1.00 91.94 100 GLY A CA 1
ATOM 776 C C . GLY A 1 100 ? 9.103 -4.674 1.616 1.00 91.94 100 GLY A C 1
ATOM 777 O O . GLY A 1 100 ? 9.728 -4.341 0.607 1.00 91.94 100 GLY A O 1
ATOM 778 N N . LEU A 1 101 ? 7.880 -5.205 1.556 1.00 91.75 101 LEU A N 1
ATOM 779 C CA . LEU A 1 101 ? 7.169 -5.456 0.306 1.00 91.75 101 LEU A CA 1
ATOM 780 C C . LEU A 1 101 ? 6.824 -4.162 -0.450 1.00 91.75 101 LEU A C 1
ATOM 782 O O . LEU A 1 101 ? 7.000 -4.085 -1.671 1.00 91.75 101 LEU A O 1
ATOM 786 N N . PHE A 1 102 ? 6.353 -3.140 0.264 1.00 92.50 102 PHE A N 1
ATOM 787 C CA . PHE A 1 102 ? 6.016 -1.844 -0.314 1.00 92.50 102 PHE A CA 1
ATOM 788 C C . PHE A 1 102 ? 7.252 -1.148 -0.885 1.00 92.50 102 PHE A C 1
ATOM 790 O O . PHE A 1 102 ? 7.234 -0.706 -2.034 1.00 92.50 102 PHE A O 1
ATOM 797 N N . VAL A 1 103 ? 8.350 -1.117 -0.126 1.00 92.69 103 VAL A N 1
ATOM 798 C CA . VAL A 1 103 ? 9.628 -0.536 -0.552 1.00 92.69 103 VAL A CA 1
ATOM 799 C C . VAL A 1 103 ? 10.182 -1.273 -1.766 1.00 92.69 103 VAL A C 1
ATOM 801 O O . VAL A 1 103 ? 10.595 -0.617 -2.722 1.00 92.69 103 VAL A O 1
ATOM 804 N N . ALA A 1 104 ? 10.155 -2.608 -1.786 1.00 91.88 104 ALA A N 1
ATOM 805 C CA . ALA A 1 104 ? 10.575 -3.382 -2.954 1.00 91.88 104 ALA A CA 1
ATOM 806 C C . ALA A 1 104 ? 9.747 -3.015 -4.197 1.00 91.88 104 ALA A C 1
ATOM 808 O O . ALA A 1 104 ? 10.304 -2.680 -5.243 1.00 91.88 104 ALA A O 1
ATOM 809 N N . SER A 1 105 ? 8.419 -2.981 -4.060 1.00 89.75 105 SER A N 1
ATOM 810 C CA . SER A 1 105 ? 7.501 -2.626 -5.148 1.00 89.75 105 SER A CA 1
ATOM 811 C C . SER A 1 105 ? 7.737 -1.205 -5.669 1.00 89.75 105 SER A C 1
ATOM 813 O O . SER A 1 105 ? 7.847 -0.993 -6.879 1.00 89.75 105 SER A O 1
ATOM 815 N N . ALA A 1 106 ? 7.862 -0.234 -4.761 1.00 89.00 106 ALA A N 1
ATOM 816 C CA . ALA A 1 106 ? 8.118 1.164 -5.089 1.00 89.00 106 ALA A CA 1
ATOM 817 C C . ALA A 1 106 ? 9.488 1.355 -5.756 1.00 89.00 106 ALA A C 1
ATOM 819 O O . ALA A 1 106 ? 9.596 2.103 -6.729 1.00 89.00 106 ALA A O 1
ATOM 820 N N . SER A 1 107 ? 10.518 0.647 -5.287 1.00 90.38 107 SER A N 1
ATOM 821 C CA . SER A 1 107 ? 11.883 0.748 -5.819 1.00 90.38 107 SER A CA 1
ATOM 822 C C . SER A 1 107 ? 11.971 0.182 -7.232 1.00 90.38 107 SER A C 1
ATOM 824 O O . SER A 1 107 ? 12.450 0.859 -8.140 1.00 90.38 107 SER A O 1
ATOM 826 N N . THR A 1 108 ? 11.427 -1.019 -7.465 1.00 88.12 108 THR A N 1
ATOM 827 C CA . THR A 1 108 ? 11.400 -1.617 -8.809 1.00 88.12 108 THR A CA 1
ATOM 828 C C . THR A 1 108 ? 10.602 -0.755 -9.785 1.00 88.12 108 THR A C 1
ATOM 830 O O . THR A 1 108 ? 11.005 -0.584 -10.940 1.00 88.12 108 THR A O 1
ATOM 833 N N . PHE A 1 109 ? 9.492 -0.169 -9.331 1.00 85.62 109 PHE A N 1
ATOM 834 C CA . PHE A 1 109 ? 8.720 0.772 -10.133 1.00 85.62 109 PHE A CA 1
ATOM 835 C C . PHE A 1 109 ? 9.530 2.029 -10.479 1.00 85.62 109 PHE A C 1
ATOM 837 O O . PHE A 1 109 ? 9.609 2.404 -11.651 1.00 85.62 109 PHE A O 1
ATOM 844 N N . ALA A 1 110 ? 10.180 2.643 -9.486 1.00 86.00 110 ALA A N 1
ATOM 845 C CA . ALA A 1 110 ? 11.020 3.819 -9.677 1.00 86.00 110 ALA A CA 1
ATOM 846 C C . ALA A 1 110 ? 12.160 3.546 -10.669 1.00 86.00 110 ALA A C 1
ATOM 848 O O . ALA A 1 110 ? 12.364 4.328 -11.597 1.00 86.00 110 ALA A O 1
ATOM 849 N N . GLU A 1 111 ? 12.845 2.408 -10.553 1.00 84.81 111 GLU A N 1
ATOM 850 C CA . GLU A 1 111 ? 13.897 2.008 -11.491 1.00 84.81 111 GLU A CA 1
ATOM 851 C C . GLU A 1 111 ? 13.388 1.885 -12.928 1.00 84.81 111 GLU A C 1
ATOM 853 O O . GLU A 1 111 ? 14.056 2.334 -13.858 1.00 84.81 111 GLU A O 1
ATOM 858 N N . HIS A 1 112 ? 12.199 1.319 -13.141 1.00 82.00 112 HIS A N 1
ATOM 859 C CA . HIS A 1 112 ? 11.622 1.205 -14.482 1.00 82.00 112 HIS A CA 1
ATOM 860 C C . HIS A 1 112 ? 11.228 2.559 -15.069 1.00 82.00 112 HIS A C 1
ATOM 862 O O . HIS A 1 112 ? 11.390 2.782 -16.273 1.00 82.00 112 HIS A O 1
ATOM 868 N N . VAL A 1 113 ? 10.738 3.477 -14.234 1.00 81.06 113 VAL A N 1
ATOM 869 C CA . VAL A 1 113 ? 10.444 4.854 -14.646 1.00 81.06 113 VAL A CA 1
ATOM 870 C C . VAL A 1 113 ? 11.739 5.588 -15.009 1.00 81.06 113 VAL A C 1
ATOM 872 O O . VAL A 1 113 ? 11.827 6.180 -16.087 1.00 81.06 113 VAL A O 1
ATOM 875 N N . VAL A 1 114 ? 12.777 5.489 -14.173 1.00 83.56 114 VAL A N 1
ATOM 876 C CA . VAL A 1 114 ? 14.080 6.133 -14.402 1.00 83.56 114 VAL A CA 1
ATOM 877 C C . VAL A 1 114 ? 14.783 5.551 -15.628 1.00 83.56 114 VAL A C 1
ATOM 879 O O . VAL A 1 114 ? 15.246 6.310 -16.474 1.00 83.56 114 VAL A O 1
ATOM 882 N N . ARG A 1 115 ? 14.790 4.226 -15.816 1.00 78.88 115 ARG A N 1
ATOM 883 C CA . ARG A 1 115 ? 15.368 3.574 -17.010 1.00 78.88 115 ARG A CA 1
ATOM 884 C C . ARG A 1 115 ? 14.748 4.069 -18.317 1.00 78.88 115 ARG A C 1
ATOM 886 O O . ARG A 1 115 ? 15.421 4.062 -19.345 1.00 78.88 115 ARG A O 1
ATOM 893 N N . ARG A 1 116 ? 13.491 4.524 -18.297 1.00 69.75 116 ARG A N 1
ATOM 894 C CA . ARG A 1 116 ? 12.848 5.153 -19.462 1.00 69.75 116 ARG A CA 1
ATOM 895 C C . ARG A 1 116 ? 13.222 6.613 -19.635 1.00 69.75 116 ARG A C 1
ATOM 897 O O . ARG A 1 116 ? 13.421 7.040 -20.768 1.00 69.75 116 ARG A O 1
ATOM 904 N N . ALA A 1 117 ? 13.333 7.359 -18.540 1.00 70.12 117 ALA A N 1
ATOM 905 C CA . ALA A 1 117 ? 13.753 8.757 -18.574 1.00 70.12 117 ALA A CA 1
ATOM 906 C C . ALA A 1 117 ? 15.229 8.911 -18.991 1.00 70.12 117 ALA A C 1
ATOM 908 O O . ALA A 1 117 ? 15.577 9.852 -19.700 1.00 70.12 117 ALA A O 1
ATOM 909 N N . THR A 1 118 ? 16.083 7.965 -18.595 1.00 68.69 118 THR A N 1
ATOM 910 C CA . THR A 1 118 ? 17.533 7.950 -18.854 1.00 68.69 118 THR A CA 1
ATOM 911 C C . THR A 1 118 ? 17.926 6.943 -19.941 1.00 68.69 118 THR A C 1
ATOM 913 O O . THR A 1 118 ? 19.103 6.616 -20.084 1.00 68.69 118 THR A O 1
ATOM 916 N N . GLY A 1 119 ? 16.960 6.440 -20.724 1.00 62.97 119 GLY A N 1
ATOM 917 C CA . GLY A 1 119 ? 17.237 5.533 -21.839 1.00 62.97 119 GLY A CA 1
ATOM 918 C C . GLY A 1 119 ? 18.354 6.110 -22.720 1.00 62.97 119 GLY A C 1
ATOM 919 O O . GLY A 1 119 ? 18.314 7.313 -22.998 1.00 62.97 119 GLY A O 1
ATOM 920 N N . PRO A 1 120 ? 19.371 5.306 -23.098 1.00 62.19 120 PRO A N 1
ATOM 921 C CA . PRO A 1 120 ? 20.627 5.802 -23.646 1.00 62.19 120 PRO A CA 1
ATOM 922 C C . PRO A 1 120 ? 20.335 6.793 -24.762 1.00 62.19 120 PRO A C 1
ATOM 924 O O . PRO A 1 120 ? 19.713 6.442 -25.770 1.00 62.19 120 PRO A O 1
ATOM 927 N N . GLY A 1 121 ? 20.728 8.053 -24.534 1.00 61.09 121 GLY A N 1
ATOM 928 C CA . GLY A 1 121 ? 20.577 9.118 -25.511 1.00 61.09 121 GLY A CA 1
ATOM 929 C C . GLY A 1 121 ? 21.063 8.576 -26.840 1.00 61.09 121 GLY A C 1
ATOM 930 O O . GLY A 1 121 ? 22.186 8.072 -26.891 1.00 61.09 121 GLY A O 1
ATOM 931 N N . ARG A 1 122 ? 20.166 8.585 -27.845 1.00 64.44 122 ARG A N 1
ATOM 932 C CA . ARG A 1 122 ? 20.380 8.029 -29.190 1.00 64.44 122 ARG A CA 1
ATOM 933 C C . ARG A 1 122 ? 21.871 8.068 -29.496 1.00 64.44 122 ARG A C 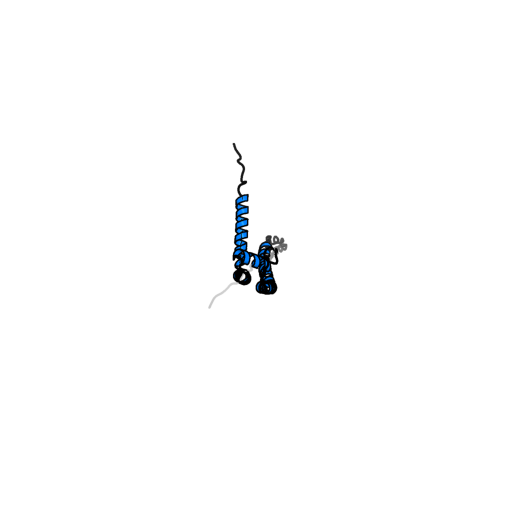1
ATOM 935 O O . ARG A 1 122 ? 22.390 9.192 -29.474 1.00 64.44 122 ARG A O 1
ATOM 942 N N . PRO A 1 123 ? 22.559 6.938 -29.764 1.00 57.44 123 PRO A N 1
ATOM 943 C CA . PRO A 1 123 ? 23.901 7.025 -30.299 1.00 57.44 123 PRO A CA 1
ATOM 944 C C . PRO A 1 123 ? 23.777 7.977 -31.476 1.00 57.44 123 PRO A C 1
ATOM 946 O O . PRO A 1 123 ? 23.052 7.716 -32.438 1.00 57.44 123 PRO A O 1
ATOM 949 N N . ARG A 1 124 ? 24.363 9.169 -31.326 1.00 62.12 124 ARG A N 1
ATOM 950 C CA . ARG A 1 124 ? 24.556 10.065 -32.442 1.00 62.12 124 ARG A CA 1
ATOM 951 C C . ARG A 1 124 ? 25.508 9.261 -33.293 1.00 62.12 124 ARG A C 1
ATOM 953 O O . ARG A 1 124 ? 26.719 9.349 -33.117 1.00 62.12 124 ARG A O 1
ATOM 960 N N . THR A 1 125 ? 24.948 8.483 -34.209 1.00 58.22 125 THR A N 1
ATOM 961 C CA . THR A 1 125 ? 25.569 8.085 -35.457 1.00 58.22 125 THR A CA 1
ATOM 962 C C . THR A 1 125 ? 25.804 9.396 -36.201 1.00 58.22 125 THR A C 1
ATOM 964 O O . THR A 1 125 ? 25.158 9.736 -37.186 1.00 58.22 125 THR A O 1
ATOM 967 N N . ARG A 1 126 ? 26.695 10.217 -35.634 1.00 60.78 126 ARG A N 1
ATOM 968 C CA . ARG A 1 126 ? 27.452 11.236 -36.311 1.00 60.78 126 ARG A CA 1
ATOM 969 C C . ARG A 1 126 ? 28.153 10.408 -37.350 1.00 60.78 126 ARG A C 1
ATOM 971 O O . ARG A 1 126 ? 29.061 9.655 -37.016 1.00 60.78 126 ARG A O 1
ATOM 978 N N . SER A 1 127 ? 27.585 10.451 -38.548 1.00 60.50 127 SER A N 1
ATOM 979 C CA . SER A 1 127 ? 28.173 9.991 -39.785 1.00 60.50 127 SER A CA 1
ATOM 980 C C . SER A 1 127 ? 29.682 9.891 -39.607 1.00 60.50 127 SER A C 1
ATOM 982 O O . SER A 1 127 ? 30.370 10.919 -39.566 1.00 60.50 127 SER A O 1
ATOM 984 N N . LEU A 1 128 ? 30.188 8.665 -39.482 1.00 66.50 128 LEU A N 1
ATOM 985 C CA . LEU A 1 128 ? 31.525 8.358 -39.948 1.00 66.50 128 LEU A CA 1
ATOM 986 C C . LEU A 1 128 ? 31.454 8.643 -41.442 1.00 66.50 128 LEU A C 1
ATOM 988 O O . LEU A 1 128 ? 31.179 7.769 -42.253 1.00 66.50 128 LEU A O 1
ATOM 992 N N . ARG A 1 129 ? 31.573 9.926 -41.791 1.00 69.12 129 ARG A N 1
ATOM 993 C CA . ARG A 1 129 ? 31.980 10.336 -43.114 1.00 69.12 129 ARG A CA 1
ATOM 994 C C . ARG A 1 129 ? 33.364 9.707 -43.212 1.00 69.12 129 ARG A C 1
ATOM 996 O O . ARG A 1 129 ? 34.223 10.109 -42.420 1.00 69.12 129 ARG A O 1
ATOM 1003 N N . PRO A 1 130 ? 33.562 8.671 -44.044 1.00 71.31 130 PRO A N 1
ATOM 1004 C CA . PRO A 1 130 ? 34.890 8.113 -44.193 1.00 71.31 130 PRO A CA 1
ATOM 1005 C C . PRO A 1 130 ? 35.826 9.282 -44.525 1.00 71.31 130 PRO A C 1
ATOM 1007 O O . PRO A 1 130 ? 35.410 10.181 -45.273 1.00 71.31 130 PRO A O 1
ATOM 1010 N N . PRO A 1 131 ? 37.022 9.352 -43.912 1.00 71.81 131 PRO A N 1
ATOM 1011 C CA . PRO A 1 131 ? 37.988 10.379 -44.268 1.00 71.81 131 PRO A CA 1
ATOM 1012 C C . PRO A 1 131 ? 38.126 10.364 -45.789 1.00 71.81 131 PRO A C 1
ATOM 1014 O O . PRO A 1 131 ? 38.189 9.290 -46.395 1.00 71.81 131 PRO A O 1
ATOM 1017 N N . ALA A 1 132 ? 38.065 11.548 -46.407 1.00 75.69 132 ALA A N 1
ATOM 1018 C CA . ALA A 1 132 ? 38.226 11.663 -47.848 1.00 75.69 132 ALA A CA 1
ATOM 1019 C C . ALA A 1 132 ? 39.478 10.869 -48.256 1.00 75.69 132 ALA A C 1
ATOM 1021 O O . ALA A 1 132 ? 40.484 10.960 -47.545 1.00 75.69 132 ALA A O 1
ATOM 1022 N N . PRO A 1 133 ? 39.420 10.057 -49.327 1.00 74.56 133 PRO A N 1
ATOM 1023 C CA . PRO A 1 133 ? 40.546 9.225 -49.712 1.00 74.56 133 PRO A CA 1
ATOM 1024 C C . PRO A 1 133 ? 41.786 10.106 -49.854 1.00 74.56 133 PRO A C 1
ATOM 1026 O O . PRO A 1 133 ? 41.790 11.061 -50.633 1.00 74.56 133 PRO A O 1
ATOM 1029 N N . THR A 1 134 ? 42.817 9.805 -49.063 1.00 76.06 134 THR A N 1
ATOM 1030 C CA . THR A 1 134 ? 44.104 10.496 -49.110 1.00 76.06 134 THR A CA 1
ATOM 1031 C C . THR A 1 134 ? 44.592 10.474 -50.558 1.00 76.06 134 THR A C 1
ATOM 1033 O O . THR A 1 134 ? 44.549 9.398 -51.168 1.00 76.06 134 THR A O 1
ATOM 1036 N N . PRO A 1 135 ? 45.036 11.605 -51.140 1.00 70.12 135 PRO A N 1
ATOM 1037 C CA . PRO A 1 135 ? 45.588 11.613 -52.486 1.00 70.12 135 PRO A CA 1
ATOM 1038 C C . PRO A 1 135 ? 46.722 10.591 -52.550 1.00 70.12 135 PRO A C 1
ATOM 1040 O O . PRO A 1 135 ? 47.790 10.793 -51.974 1.00 70.12 135 PRO A O 1
ATOM 1043 N N . ARG A 1 136 ? 46.478 9.440 -53.188 1.00 71.31 136 ARG A N 1
ATOM 1044 C CA . ARG A 1 136 ? 47.528 8.448 -53.408 1.00 71.31 136 ARG A CA 1
ATOM 1045 C C . ARG A 1 136 ? 48.570 9.124 -54.280 1.00 71.31 136 ARG A C 1
ATOM 1047 O O . ARG A 1 136 ? 48.267 9.500 -55.413 1.00 71.31 136 ARG A O 1
ATOM 1054 N N . HIS A 1 137 ? 49.774 9.275 -53.740 1.00 70.44 137 HIS A N 1
ATOM 1055 C CA . HIS A 1 137 ? 50.938 9.727 -54.480 1.00 70.44 137 HIS A CA 1
ATOM 1056 C C . HIS A 1 137 ? 51.124 8.768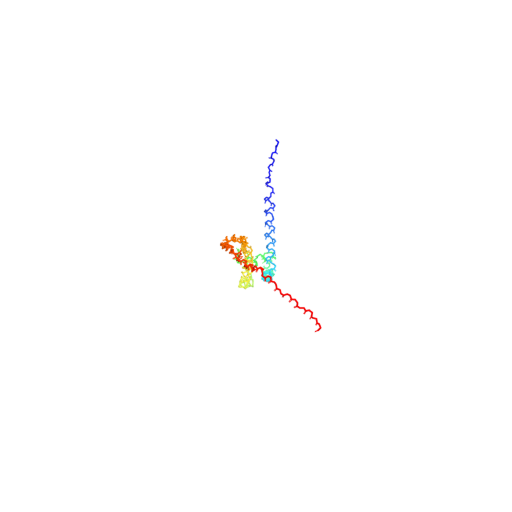 -55.659 1.00 70.44 137 HIS A C 1
ATOM 1058 O O . HIS A 1 137 ? 51.546 7.624 -55.497 1.00 70.44 137 HIS A O 1
ATOM 1064 N N . ARG A 1 138 ? 50.696 9.194 -56.850 1.00 68.38 138 ARG A N 1
ATOM 1065 C CA . ARG A 1 138 ? 50.869 8.410 -58.070 1.00 68.38 138 ARG A CA 1
ATOM 1066 C C . ARG A 1 138 ? 52.379 8.381 -58.324 1.00 68.38 138 ARG A C 1
ATOM 1068 O O . ARG A 1 138 ? 52.970 9.461 -58.391 1.00 68.38 138 ARG A O 1
ATOM 1075 N N . PRO A 1 139 ? 53.031 7.210 -58.410 1.00 73.62 139 PRO A N 1
ATOM 1076 C CA . PRO A 1 139 ? 54.434 7.181 -58.786 1.00 73.62 139 PRO A CA 1
ATOM 1077 C C . PRO A 1 139 ? 54.581 7.809 -60.182 1.00 73.62 139 PRO A C 1
ATOM 1079 O O . PRO A 1 139 ? 53.672 7.658 -61.014 1.00 73.62 139 PRO A O 1
ATOM 1082 N N . PRO A 1 140 ? 55.678 8.538 -60.448 1.00 70.38 140 PRO A N 1
ATOM 1083 C CA . PRO A 1 140 ? 55.954 9.049 -61.781 1.00 70.38 140 PRO A CA 1
ATOM 1084 C C . PRO A 1 140 ? 55.926 7.878 -62.766 1.00 70.38 140 PRO A C 1
ATOM 1086 O O . PRO A 1 140 ? 56.537 6.835 -62.528 1.00 70.38 140 PRO A O 1
ATOM 1089 N N . ARG A 1 141 ? 55.150 8.025 -63.850 1.00 70.25 141 ARG A N 1
ATOM 1090 C CA . ARG A 1 141 ? 55.094 7.023 -64.920 1.00 70.25 141 ARG A CA 1
ATOM 1091 C C . ARG A 1 141 ? 56.532 6.745 -65.377 1.00 70.25 141 ARG A C 1
ATOM 1093 O O . ARG A 1 141 ? 57.217 7.713 -65.709 1.00 70.25 141 ARG A O 1
ATOM 1100 N N . PRO A 1 142 ? 56.989 5.481 -65.418 1.00 65.31 142 PRO A N 1
ATOM 1101 C CA . PRO A 1 142 ? 58.299 5.178 -65.966 1.00 65.31 142 PRO A CA 1
ATOM 1102 C C . PRO A 1 142 ? 58.353 5.700 -67.400 1.00 65.31 142 PRO A C 1
ATOM 1104 O O . PRO A 1 142 ? 57.441 5.462 -68.200 1.00 65.31 142 PRO A O 1
ATOM 1107 N N . ALA A 1 143 ? 59.401 6.472 -67.687 1.00 65.06 143 ALA A N 1
ATOM 1108 C CA . ALA A 1 143 ? 59.685 6.964 -69.019 1.00 65.06 143 ALA A CA 1
ATOM 1109 C C . ALA A 1 143 ? 59.686 5.768 -69.974 1.00 65.06 143 ALA A C 1
ATOM 1111 O O . ALA A 1 143 ? 60.336 4.752 -69.728 1.00 65.06 143 ALA A O 1
ATOM 1112 N N . ARG A 1 144 ? 58.887 5.876 -71.033 1.00 60.22 144 ARG A N 1
ATOM 1113 C CA . ARG A 1 144 ? 58.756 4.870 -72.081 1.00 60.22 144 ARG A CA 1
ATOM 1114 C C . ARG A 1 144 ? 60.149 4.643 -72.675 1.00 60.22 144 ARG A C 1
ATOM 1116 O O . ARG A 1 144 ? 60.613 5.456 -73.469 1.00 60.22 144 ARG A O 1
ATOM 1123 N N . SER A 1 145 ? 60.823 3.578 -72.245 1.00 57.03 145 SER A N 1
ATOM 1124 C CA . SER A 1 145 ? 62.083 3.139 -72.835 1.00 57.03 145 SER A CA 1
ATOM 1125 C C . SER A 1 145 ? 61.822 2.888 -74.318 1.00 57.03 145 SER A C 1
ATOM 1127 O O . SER A 1 145 ? 61.004 2.033 -74.673 1.00 57.03 145 SER A O 1
ATOM 1129 N N . ARG A 1 146 ? 62.441 3.702 -75.180 1.00 62.03 146 ARG A N 1
ATOM 1130 C CA . ARG A 1 146 ? 62.508 3.493 -76.630 1.00 62.03 146 ARG A CA 1
ATOM 1131 C C . ARG A 1 146 ? 63.314 2.215 -76.878 1.00 62.03 146 ARG A C 1
ATOM 1133 O O . ARG A 1 146 ? 64.490 2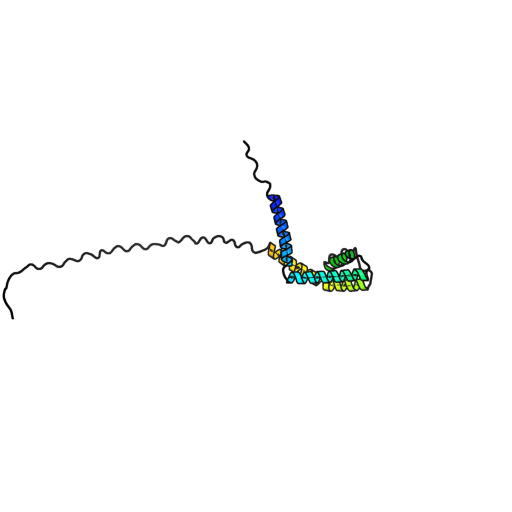.257 -77.206 1.00 62.03 146 ARG A O 1
ATOM 1140 N N . ALA A 1 147 ? 62.677 1.065 -76.703 1.00 60.09 147 ALA A N 1
ATOM 1141 C CA . ALA A 1 147 ? 63.151 -0.194 -77.247 1.00 60.09 147 ALA A CA 1
ATOM 1142 C C . ALA A 1 147 ? 62.668 -0.261 -78.700 1.00 60.09 147 ALA A C 1
ATOM 1144 O O . ALA A 1 147 ? 61.550 -0.697 -78.968 1.00 60.09 147 ALA A O 1
ATOM 1145 N N . GLY A 1 148 ? 63.469 0.268 -79.622 1.00 61.62 148 GLY A N 1
ATOM 1146 C CA . GLY A 1 148 ? 63.082 0.318 -81.028 1.00 61.62 148 GLY A CA 1
ATOM 1147 C C . GLY A 1 148 ? 64.066 1.011 -81.961 1.00 61.62 148 GLY A C 1
ATOM 1148 O O . GLY A 1 148 ? 63.606 1.632 -82.901 1.00 61.62 148 GLY A O 1
ATOM 1149 N N . ASP A 1 149 ? 65.374 0.907 -81.717 1.00 62.25 149 ASP A N 1
ATOM 1150 C CA . ASP A 1 149 ? 66.391 1.124 -82.754 1.00 62.25 149 ASP A CA 1
ATOM 1151 C C . ASP A 1 149 ? 67.278 -0.123 -82.792 1.00 62.25 149 ASP A C 1
ATOM 1153 O O . ASP A 1 149 ? 68.294 -0.232 -82.108 1.00 62.25 149 ASP A O 1
ATOM 1157 N N . ARG A 1 150 ? 66.826 -1.131 -83.544 1.00 60.00 150 ARG A N 1
ATOM 1158 C CA . ARG A 1 150 ? 67.709 -2.191 -84.032 1.00 60.00 150 ARG A CA 1
ATOM 1159 C C . ARG A 1 150 ? 68.190 -1.759 -85.418 1.00 60.00 150 ARG A C 1
ATOM 1161 O O . ARG A 1 150 ? 67.334 -1.534 -86.274 1.00 60.00 150 ARG A O 1
ATOM 1168 N N . PRO A 1 151 ? 69.505 -1.681 -85.676 1.00 59.94 151 PRO A N 1
ATOM 1169 C CA . PRO A 1 151 ? 70.004 -1.570 -87.037 1.00 59.94 151 PRO A CA 1
ATOM 1170 C C . PRO A 1 151 ? 69.586 -2.829 -87.804 1.00 59.94 151 PRO A C 1
ATOM 1172 O O . PRO A 1 151 ? 69.835 -3.950 -87.352 1.00 59.94 151 PRO A O 1
ATOM 1175 N N . GLY A 1 152 ? 68.898 -2.650 -88.932 1.00 63.09 152 GLY A N 1
ATOM 1176 C CA . GLY A 1 152 ? 68.571 -3.749 -89.836 1.00 63.09 152 GLY A CA 1
ATOM 1177 C C . GLY A 1 152 ? 69.851 -4.373 -90.412 1.00 63.09 152 GLY A C 1
ATOM 1178 O O . GLY A 1 152 ? 70.818 -3.645 -90.647 1.00 63.09 152 GLY A O 1
ATOM 1179 N N . PRO A 1 153 ? 69.898 -5.698 -90.631 1.00 64.81 153 PRO A N 1
ATOM 1180 C CA . PRO A 1 153 ? 71.078 -6.337 -91.195 1.00 64.81 153 PRO A CA 1
ATOM 1181 C C . PRO A 1 153 ? 71.328 -5.859 -92.632 1.00 64.81 153 PRO A C 1
ATOM 1183 O O . PRO A 1 153 ? 70.413 -5.786 -93.455 1.00 64.81 153 PRO A O 1
ATOM 1186 N N . ALA A 1 154 ? 72.593 -5.527 -92.895 1.00 61.91 154 ALA A N 1
ATOM 1187 C CA . ALA A 1 154 ? 73.122 -5.136 -94.192 1.00 61.91 154 ALA A CA 1
ATOM 1188 C C . ALA A 1 154 ? 72.819 -6.202 -95.257 1.00 61.91 154 ALA A C 1
ATOM 1190 O O . ALA A 1 154 ? 72.991 -7.399 -95.021 1.00 61.91 154 ALA A O 1
ATOM 1191 N N . ARG A 1 155 ? 72.367 -5.755 -96.433 1.00 60.72 155 ARG A N 1
ATOM 1192 C CA . ARG A 1 155 ? 72.187 -6.607 -97.613 1.00 60.72 155 ARG A CA 1
ATOM 1193 C C . ARG A 1 155 ? 73.563 -6.995 -98.169 1.00 60.72 155 ARG A C 1
ATOM 1195 O O . ARG A 1 155 ? 74.348 -6.088 -98.430 1.00 60.72 155 ARG A O 1
ATOM 1202 N N . PRO A 1 156 ? 73.858 -8.285 -98.388 1.00 62.69 156 PRO A N 1
ATOM 1203 C CA . PRO A 1 156 ? 74.979 -8.694 -99.219 1.00 62.69 156 PRO A CA 1
ATOM 1204 C C . PRO A 1 156 ? 74.576 -8.576 -100.690 1.00 62.69 156 PRO A C 1
ATOM 1206 O O . PRO A 1 156 ? 73.562 -9.140 -101.112 1.00 62.69 156 PRO A O 1
ATOM 1209 N N . ASP A 1 157 ? 75.364 -7.812 -101.437 1.00 59.81 157 ASP A N 1
ATOM 1210 C CA . ASP A 1 157 ? 75.207 -7.608 -102.868 1.00 59.81 157 ASP A CA 1
ATOM 1211 C C . ASP A 1 157 ? 75.404 -8.901 -103.666 1.00 59.81 157 ASP A C 1
ATOM 1213 O O . ASP A 1 157 ? 76.192 -9.786 -103.328 1.00 59.81 157 ASP A O 1
ATOM 1217 N N . MET A 1 158 ? 74.633 -8.983 -104.746 1.00 56.56 158 MET A N 1
ATOM 1218 C CA . MET A 1 158 ? 74.560 -10.099 -105.676 1.00 56.56 158 MET A CA 1
ATOM 1219 C C . MET A 1 158 ? 75.879 -10.335 -106.418 1.00 56.56 158 MET A C 1
ATOM 1221 O O . MET A 1 158 ? 76.438 -9.421 -107.019 1.00 56.56 158 MET A O 1
ATOM 1225 N N . GLY A 1 159 ? 76.293 -11.602 -106.468 1.00 55.09 159 GLY A N 1
ATOM 1226 C CA . GLY A 1 159 ? 77.416 -12.098 -107.261 1.00 55.09 159 GLY A CA 1
ATOM 1227 C C . GLY A 1 159 ? 77.067 -13.417 -107.950 1.00 55.09 159 GLY A C 1
ATOM 1228 O O . GLY A 1 159 ? 77.333 -14.484 -107.422 1.00 55.09 159 GLY A O 1
ATOM 1229 N N . VAL A 1 160 ? 76.387 -13.276 -109.088 1.00 55.09 160 VAL A N 1
ATOM 1230 C CA . VAL A 1 160 ? 76.394 -14.061 -110.338 1.00 55.09 160 VAL A CA 1
ATOM 1231 C C . VAL A 1 160 ? 77.054 -15.461 -110.367 1.00 55.09 160 VAL A C 1
ATOM 1233 O O . VAL A 1 160 ? 78.212 -15.627 -110.008 1.00 55.09 160 VAL A O 1
ATOM 1236 N N . ALA A 1 161 ? 76.349 -16.359 -111.071 1.00 54.94 161 ALA A N 1
ATOM 1237 C CA . ALA A 1 161 ? 76.858 -17.381 -112.006 1.00 54.94 161 ALA A CA 1
ATOM 1238 C C . ALA A 1 161 ? 76.988 -18.838 -111.525 1.00 54.94 161 ALA A C 1
ATOM 1240 O O . ALA A 1 161 ? 77.572 -19.135 -110.492 1.00 54.94 161 ALA A O 1
ATOM 1241 N N . GLY A 1 162 ? 76.530 -19.748 -112.398 1.00 55.34 162 GLY A N 1
ATOM 1242 C CA . GLY A 1 162 ? 76.890 -21.171 -112.399 1.00 55.34 162 GLY A CA 1
ATOM 1243 C C . GLY A 1 162 ? 75.738 -22.083 -111.978 1.00 55.34 162 GLY A C 1
ATOM 1244 O O . GLY A 1 162 ? 75.678 -22.501 -110.836 1.00 55.34 162 GLY A O 1
ATOM 1245 N N . ALA A 1 163 ? 74.682 -22.229 -112.776 1.00 52.59 163 ALA A N 1
ATOM 1246 C CA . ALA A 1 163 ? 74.610 -23.141 -113.920 1.00 52.59 163 ALA A CA 1
ATOM 1247 C C . ALA A 1 163 ? 74.502 -24.623 -113.521 1.00 52.59 163 ALA A C 1
ATOM 1249 O O . ALA A 1 163 ? 75.394 -25.164 -112.874 1.00 52.59 163 ALA A O 1
ATOM 1250 N N . SER A 1 164 ? 73.493 -25.266 -114.127 1.00 52.41 164 SER A N 1
ATOM 1251 C CA . SER A 1 164 ? 73.461 -26.679 -114.547 1.00 52.41 164 SER A CA 1
ATOM 1252 C C . SER A 1 164 ? 73.415 -27.744 -113.435 1.00 52.41 164 SER A C 1
ATOM 1254 O O . SER A 1 164 ? 74.188 -27.700 -112.499 1.00 52.41 164 SER A O 1
ATOM 1256 N N . THR A 1 165 ? 72.602 -28.800 -113.463 1.00 52.34 165 THR A N 1
ATOM 1257 C CA . THR A 1 165 ? 71.743 -29.398 -114.492 1.00 52.34 165 THR A CA 1
ATOM 1258 C C . THR A 1 165 ? 71.101 -30.639 -113.850 1.00 52.34 165 THR A C 1
ATOM 1260 O O . THR A 1 165 ? 71.753 -31.296 -113.050 1.00 52.34 165 THR A O 1
ATOM 1263 N N . LEU A 1 166 ? 69.836 -30.895 -114.210 1.00 53.38 166 LEU A N 1
ATOM 1264 C CA . LEU A 1 166 ? 69.122 -32.181 -114.342 1.00 53.38 166 LEU A CA 1
ATOM 1265 C C . LEU A 1 166 ? 69.556 -33.381 -113.469 1.00 53.38 166 LEU A C 1
ATOM 1267 O O . LEU A 1 166 ? 70.686 -33.835 -113.537 1.00 53.38 166 LEU A O 1
ATOM 1271 N N . ALA A 1 167 ? 68.667 -33.931 -112.644 1.00 48.00 167 ALA A N 1
ATOM 1272 C CA . ALA A 1 167 ? 67.555 -34.833 -112.995 1.00 48.00 167 ALA A CA 1
ATOM 1273 C C . ALA A 1 167 ? 67.919 -36.306 -112.757 1.00 48.00 167 ALA A C 1
ATOM 1275 O O . ALA A 1 167 ? 69.016 -36.734 -113.100 1.00 48.00 167 ALA A O 1
ATOM 1276 N N . ALA A 1 168 ? 66.897 -37.025 -112.278 1.00 43.22 168 ALA A N 1
ATOM 1277 C CA . ALA A 1 168 ? 66.804 -38.456 -111.978 1.00 43.22 168 ALA A CA 1
ATOM 1278 C C . ALA A 1 168 ? 67.389 -38.895 -110.628 1.00 43.22 168 ALA A C 1
ATOM 1280 O O . ALA A 1 168 ? 68.623 -38.856 -110.444 1.00 43.22 168 ALA A O 1
#

InterPro domains:
  IPR013099 Potassium channel domain [PF07885] (42-113)
  IPR047871 Calcium-activated potassium channel slowpoke-like [PTHR10027] (28-113)

pLDDT: mean 78.42, std 16.23, range [39.38, 97.75]

Organism: NCBI:txid687525